Protein AF-A0A917ZT17-F1 (afdb_monomer)

Structure (mmCIF, N/CA/C/O backbone):
data_AF-A0A917ZT17-F1
#
_entry.id   AF-A0A917ZT17-F1
#
loop_
_atom_site.group_PDB
_atom_site.id
_atom_site.type_symbol
_atom_site.label_atom_id
_atom_site.label_alt_id
_atom_site.label_comp_id
_atom_site.label_asym_id
_atom_site.label_entity_id
_atom_site.label_seq_id
_atom_site.pdbx_PDB_ins_code
_atom_site.Cartn_x
_atom_site.Cartn_y
_atom_site.Cartn_z
_atom_site.occupancy
_atom_site.B_iso_or_equiv
_atom_site.auth_seq_id
_atom_site.auth_comp_id
_atom_site.auth_asym_id
_atom_site.auth_atom_id
_atom_site.pdbx_PDB_model_num
ATOM 1 N N . MET A 1 1 ? -29.010 25.000 18.140 1.00 40.28 1 MET A N 1
ATOM 2 C CA . MET A 1 1 ? -28.727 23.557 18.262 1.00 40.28 1 MET A CA 1
ATOM 3 C C . MET A 1 1 ? -28.630 23.041 16.834 1.00 40.28 1 MET A C 1
ATOM 5 O O . MET A 1 1 ? -29.649 22.749 16.232 1.00 40.28 1 MET A O 1
ATOM 9 N N . THR A 1 2 ? -27.434 23.115 16.246 1.00 40.03 2 THR A N 1
ATOM 10 C CA . THR A 1 2 ? -27.178 22.760 14.841 1.00 40.03 2 THR A CA 1
ATOM 11 C C . THR A 1 2 ? -26.284 21.537 14.867 1.00 40.03 2 THR A C 1
ATOM 13 O O . THR A 1 2 ? -25.131 21.626 15.275 1.00 40.03 2 THR A O 1
ATOM 16 N N . THR A 1 3 ? -26.850 20.385 14.530 1.00 41.56 3 THR A N 1
ATOM 17 C CA . THR A 1 3 ? -26.126 19.131 14.325 1.00 41.56 3 THR A CA 1
ATOM 18 C C . THR A 1 3 ? -25.148 19.306 13.166 1.00 41.56 3 THR A C 1
ATOM 20 O O . THR A 1 3 ? -25.568 19.574 12.041 1.00 41.56 3 THR A O 1
ATOM 23 N N . ALA A 1 4 ? -23.851 19.199 13.463 1.00 40.59 4 ALA A N 1
ATOM 24 C CA . ALA A 1 4 ? -22.795 19.087 12.466 1.00 40.59 4 ALA A CA 1
ATOM 25 C C . ALA A 1 4 ? -23.045 17.844 11.585 1.00 40.59 4 ALA A C 1
ATOM 27 O O . ALA A 1 4 ? -23.532 16.835 12.106 1.00 40.59 4 ALA A O 1
ATOM 28 N N . PRO A 1 5 ? -22.770 17.903 10.269 1.00 41.12 5 PRO A N 1
ATOM 29 C CA . PRO A 1 5 ? -22.840 16.722 9.420 1.00 41.12 5 PRO A CA 1
ATOM 30 C C . PRO A 1 5 ? -21.836 15.677 9.914 1.00 41.12 5 PRO A C 1
ATOM 32 O O . PRO A 1 5 ? -20.815 16.016 10.511 1.00 41.12 5 PRO A O 1
ATOM 35 N N . GLY A 1 6 ? -22.223 14.417 9.731 1.00 39.94 6 GLY A N 1
ATOM 36 C CA . GLY A 1 6 ? -21.797 13.290 10.545 1.00 39.94 6 GLY A CA 1
ATOM 37 C C . GLY A 1 6 ? -20.294 13.055 10.618 1.00 39.94 6 GLY A C 1
ATOM 38 O O . GLY A 1 6 ? -19.513 13.435 9.750 1.00 39.94 6 GLY A O 1
ATOM 39 N N . ASP A 1 7 ? -19.948 12.335 11.673 1.00 42.28 7 ASP A N 1
ATOM 40 C CA . ASP A 1 7 ? -18.765 11.502 11.851 1.00 42.28 7 ASP A CA 1
ATOM 41 C C . ASP A 1 7 ? -18.663 10.470 10.702 1.00 42.28 7 ASP A C 1
ATOM 43 O O . ASP A 1 7 ? -18.879 9.275 10.868 1.00 42.28 7 ASP A O 1
ATOM 47 N N . HIS A 1 8 ? -18.465 10.941 9.471 1.00 49.75 8 HIS A N 1
ATOM 48 C CA . HIS A 1 8 ? -18.127 10.087 8.345 1.00 49.75 8 HIS A CA 1
ATOM 49 C C . HIS A 1 8 ? -16.655 9.733 8.533 1.00 49.75 8 HIS A C 1
ATOM 51 O O . HIS A 1 8 ? -15.803 10.614 8.390 1.00 49.75 8 HIS A O 1
ATOM 57 N N . GLU A 1 9 ? -16.353 8.476 8.872 1.00 62.31 9 GLU A N 1
ATOM 58 C CA . GLU A 1 9 ? -14.993 7.935 8.799 1.00 62.31 9 GLU A CA 1
ATOM 59 C C . GLU A 1 9 ? -14.369 8.376 7.470 1.00 62.31 9 GLU A C 1
ATOM 61 O O . GLU A 1 9 ? -14.777 7.934 6.394 1.00 62.31 9 GLU A O 1
ATOM 66 N N . GLN A 1 10 ? -13.438 9.332 7.528 1.00 72.69 10 GLN A N 1
ATOM 67 C CA . GLN A 1 10 ? -12.844 9.899 6.324 1.00 72.69 10 GLN A CA 1
ATOM 68 C C . GLN A 1 10 ? -12.105 8.784 5.588 1.00 72.69 10 GLN A C 1
ATOM 70 O O . GLN A 1 10 ? -11.132 8.233 6.111 1.00 72.69 10 GLN A O 1
ATOM 75 N N . ALA A 1 11 ? -12.568 8.453 4.384 1.00 81.75 11 ALA A N 1
ATOM 76 C CA . ALA A 1 11 ? -11.855 7.548 3.503 1.00 81.75 11 ALA A CA 1
ATOM 77 C C . ALA A 1 11 ? -10.553 8.218 3.050 1.00 81.75 11 ALA A C 1
ATOM 79 O O . ALA A 1 11 ? -10.558 9.356 2.575 1.00 81.75 11 ALA A O 1
ATOM 80 N N . LEU A 1 12 ? -9.439 7.511 3.203 1.00 86.19 12 LEU A N 1
ATOM 81 C CA . LEU A 1 12 ? -8.133 7.927 2.714 1.00 86.19 12 LEU A CA 1
ATOM 82 C C . LEU A 1 12 ? -7.773 7.116 1.474 1.00 86.19 12 LEU A C 1
ATOM 84 O O . LEU A 1 12 ? -8.219 5.982 1.300 1.00 86.19 12 LEU A O 1
ATOM 88 N N . SER A 1 13 ? -6.955 7.715 0.614 1.00 89.00 13 SER A N 1
ATOM 89 C CA . SER A 1 13 ? -6.373 7.046 -0.545 1.00 89.00 13 SER A CA 1
ATOM 90 C C . SER A 1 13 ? -4.864 7.242 -0.540 1.00 89.00 13 SER A C 1
ATOM 92 O O . SER A 1 13 ? -4.370 8.370 -0.465 1.00 89.00 13 SER A O 1
ATOM 94 N N . ALA A 1 14 ? -4.140 6.134 -0.618 1.00 91.06 14 A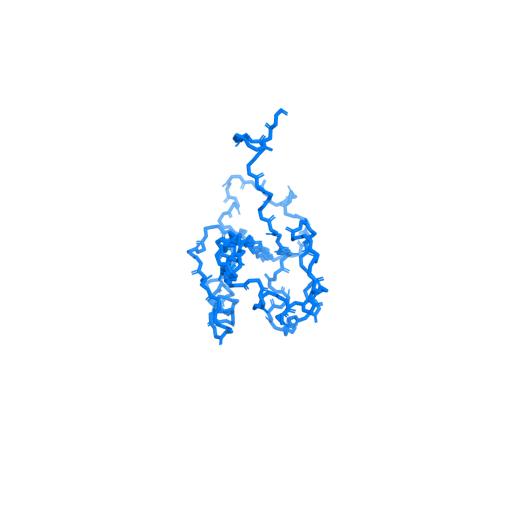LA A N 1
ATOM 95 C CA . ALA A 1 14 ? -2.694 6.101 -0.720 1.00 91.06 14 ALA A CA 1
ATOM 96 C C . ALA A 1 14 ? -2.271 5.428 -2.027 1.00 91.06 14 ALA A C 1
ATOM 98 O O . ALA A 1 14 ? -2.934 4.527 -2.534 1.00 91.06 14 ALA A O 1
ATOM 99 N N . LEU A 1 15 ? -1.146 5.867 -2.571 1.00 92.50 15 LEU A N 1
ATOM 100 C CA . LEU A 1 15 ? -0.470 5.242 -3.690 1.00 92.50 15 LEU A CA 1
ATOM 101 C C . LEU A 1 15 ? 0.611 4.312 -3.147 1.00 92.50 15 LEU A C 1
ATOM 103 O O . LEU A 1 15 ? 1.545 4.754 -2.470 1.00 92.50 15 LEU A O 1
ATOM 107 N N . VAL A 1 16 ? 0.498 3.029 -3.470 1.00 93.25 16 VAL A N 1
ATOM 108 C CA . VAL A 1 16 ? 1.539 2.040 -3.194 1.00 93.25 16 VAL A CA 1
ATOM 109 C C . VAL A 1 16 ? 2.459 1.974 -4.401 1.00 93.25 16 VAL A C 1
ATOM 111 O O . VAL A 1 16 ? 2.001 1.768 -5.523 1.00 93.25 16 VAL A O 1
ATOM 114 N N . ILE A 1 17 ? 3.762 2.134 -4.172 1.00 91.44 17 ILE A N 1
ATOM 115 C CA . ILE A 1 17 ? 4.794 2.011 -5.201 1.00 91.44 17 ILE A CA 1
ATOM 116 C C . ILE A 1 17 ? 5.591 0.741 -4.924 1.00 91.44 17 ILE A C 1
ATOM 118 O O . ILE A 1 17 ? 6.292 0.629 -3.914 1.00 91.44 17 ILE A O 1
ATOM 122 N N . LEU A 1 18 ? 5.493 -0.220 -5.832 1.00 92.19 18 LEU A N 1
ATOM 123 C CA . LEU A 1 18 ? 6.219 -1.479 -5.800 1.00 92.19 18 LEU A CA 1
ATOM 124 C C . LEU A 1 18 ? 7.691 -1.261 -6.145 1.00 92.19 18 LEU A C 1
ATOM 126 O O . LEU A 1 18 ? 8.059 -0.435 -6.982 1.00 92.19 18 LEU A O 1
ATOM 130 N N . ARG A 1 19 ? 8.548 -2.036 -5.488 1.00 89.44 19 ARG A N 1
ATOM 131 C CA . ARG A 1 19 ? 9.975 -2.076 -5.780 1.00 89.44 19 ARG A CA 1
ATOM 132 C C . ARG A 1 19 ? 10.174 -2.805 -7.118 1.00 89.44 19 ARG A C 1
ATOM 134 O O . ARG A 1 19 ? 9.774 -3.966 -7.226 1.00 89.44 19 ARG A O 1
ATOM 141 N N . PRO A 1 20 ? 10.792 -2.165 -8.124 1.00 82.81 20 PRO A N 1
ATOM 142 C CA . PRO A 1 20 ? 11.092 -2.831 -9.383 1.00 82.81 20 PRO A CA 1
ATOM 143 C C . PRO A 1 20 ? 12.124 -3.949 -9.170 1.00 82.81 20 PRO A C 1
ATOM 145 O O . PRO A 1 20 ? 12.943 -3.868 -8.248 1.00 82.81 20 PRO A O 1
ATOM 148 N N . PRO A 1 21 ? 12.109 -4.996 -10.009 1.00 77.62 21 PRO A N 1
ATOM 149 C CA . PRO A 1 21 ? 13.041 -6.110 -9.889 1.00 77.62 21 PRO A CA 1
ATOM 150 C C . PRO A 1 21 ? 14.487 -5.670 -10.172 1.00 77.62 21 PRO A C 1
ATOM 152 O O . PRO A 1 21 ? 14.732 -4.791 -10.997 1.00 77.62 21 PRO A O 1
ATOM 155 N N . GLY A 1 22 ? 15.459 -6.308 -9.512 1.00 72.06 22 GLY A N 1
ATOM 156 C CA . GLY A 1 22 ? 16.903 -6.082 -9.686 1.00 72.06 22 GLY A CA 1
ATOM 157 C C . GLY A 1 22 ? 17.508 -5.003 -8.776 1.00 72.06 22 GLY A C 1
ATOM 158 O O . GLY A 1 22 ? 16.815 -4.100 -8.310 1.00 72.06 22 GLY A O 1
ATOM 159 N N . GLU A 1 23 ? 18.814 -5.106 -8.526 1.00 63.88 23 GLU A N 1
ATOM 160 C CA . GLU A 1 23 ? 19.567 -4.198 -7.649 1.00 63.88 23 GLU A CA 1
ATOM 161 C C . GLU A 1 23 ? 19.927 -2.868 -8.337 1.00 63.88 23 GLU A C 1
ATOM 163 O O . GLU A 1 23 ? 20.101 -2.799 -9.555 1.00 63.88 23 GLU A O 1
ATOM 168 N N . GLY A 1 24 ? 20.045 -1.801 -7.541 1.00 65.38 24 GLY A N 1
ATOM 169 C CA . GLY A 1 24 ? 20.465 -0.473 -7.998 1.00 65.38 24 GLY A CA 1
ATOM 170 C C . GLY A 1 24 ? 19.322 0.487 -8.375 1.00 65.38 24 GLY A C 1
ATOM 171 O O . GLY A 1 24 ? 18.167 0.076 -8.542 1.00 65.38 24 GLY A O 1
ATOM 172 N N . PRO A 1 25 ? 19.623 1.794 -8.487 1.00 65.31 25 PRO A N 1
ATOM 173 C CA . PRO A 1 25 ? 18.624 2.836 -8.698 1.00 65.31 25 PRO A CA 1
ATOM 174 C C . PRO A 1 25 ? 17.911 2.686 -10.048 1.00 65.31 25 PRO A C 1
ATOM 176 O O . PRO A 1 25 ? 18.517 2.382 -11.073 1.00 65.31 25 PRO A O 1
ATOM 179 N N . VAL A 1 26 ? 16.597 2.920 -10.050 1.00 68.81 26 VAL A N 1
ATOM 180 C CA . VAL A 1 26 ? 15.731 2.769 -11.236 1.00 68.81 26 VAL A CA 1
ATOM 181 C C . VAL A 1 26 ? 16.175 3.678 -12.378 1.00 68.81 26 VAL A C 1
ATOM 183 O O . VAL A 1 26 ? 16.164 3.258 -13.531 1.00 68.81 26 VAL A O 1
ATOM 186 N N . VAL A 1 27 ? 16.616 4.896 -12.051 1.00 69.00 27 VAL A N 1
ATOM 187 C CA . VAL A 1 27 ? 17.045 5.917 -13.021 1.00 69.00 27 VAL A CA 1
ATOM 188 C C . VAL A 1 27 ? 18.196 5.459 -13.914 1.00 69.00 27 VAL A C 1
ATOM 190 O O . VAL A 1 27 ? 18.272 5.882 -15.059 1.00 69.00 27 VAL A O 1
ATOM 193 N N . ASP A 1 28 ? 19.041 4.552 -13.428 1.00 68.06 28 ASP A N 1
ATOM 194 C CA . ASP A 1 28 ? 20.189 4.031 -14.177 1.00 68.06 28 ASP A CA 1
ATOM 195 C C . ASP A 1 28 ? 19.773 2.953 -15.198 1.00 68.06 28 ASP A C 1
ATOM 197 O O . ASP A 1 28 ? 20.471 2.656 -16.165 1.00 68.06 28 ASP A O 1
ATOM 201 N N . ARG A 1 29 ? 18.587 2.365 -15.000 1.00 66.31 29 ARG A N 1
ATOM 202 C CA . ARG A 1 29 ? 18.051 1.247 -15.792 1.00 66.31 29 ARG A CA 1
ATOM 203 C C . ARG A 1 29 ? 16.869 1.650 -16.674 1.00 66.31 29 ARG A C 1
ATOM 205 O O . ARG A 1 29 ? 16.506 0.902 -17.585 1.00 66.31 29 ARG A O 1
ATOM 212 N N . LEU A 1 30 ? 16.280 2.818 -16.414 1.00 67.75 30 LEU A N 1
ATOM 213 C CA . LEU A 1 30 ? 15.110 3.345 -17.104 1.00 67.75 30 LEU A CA 1
ATOM 214 C C . LEU A 1 30 ? 15.487 3.828 -18.511 1.00 67.75 30 LEU A C 1
ATOM 216 O O . LEU A 1 30 ? 15.894 4.963 -18.729 1.00 67.75 30 LEU A O 1
ATOM 220 N N . THR A 1 31 ? 15.310 2.942 -19.484 1.00 70.88 31 THR A N 1
ATOM 221 C CA . THR A 1 31 ? 15.275 3.278 -20.913 1.00 70.88 31 THR A CA 1
ATOM 222 C C . THR A 1 31 ? 13.898 2.910 -21.455 1.00 70.88 31 THR A C 1
ATOM 224 O O . THR A 1 31 ? 13.238 2.033 -20.893 1.00 70.88 31 THR A O 1
ATOM 227 N N . ALA A 1 32 ? 13.455 3.545 -22.545 1.00 69.75 32 ALA A N 1
ATOM 228 C CA . ALA A 1 32 ? 12.161 3.228 -23.160 1.00 69.75 32 ALA A CA 1
ATOM 229 C C . ALA A 1 32 ? 12.029 1.730 -23.515 1.00 69.75 32 ALA A C 1
ATOM 231 O O . ALA A 1 32 ? 10.958 1.156 -23.369 1.00 69.75 32 ALA A O 1
ATOM 232 N N . ASP A 1 33 ? 13.138 1.088 -23.891 1.00 70.88 33 ASP A N 1
ATOM 233 C CA . ASP A 1 33 ? 13.225 -0.346 -24.193 1.00 70.88 33 ASP A CA 1
ATOM 234 C C . ASP A 1 33 ? 13.107 -1.243 -22.940 1.00 70.88 33 ASP A C 1
ATOM 236 O O . ASP A 1 33 ? 12.555 -2.341 -22.988 1.00 70.88 33 ASP A O 1
ATOM 240 N N . ARG A 1 34 ? 13.564 -0.761 -21.777 1.00 68.06 34 ARG A N 1
ATOM 241 C CA . ARG A 1 34 ? 13.630 -1.544 -20.528 1.00 68.06 34 ARG A CA 1
ATOM 242 C C . ARG A 1 34 ? 12.508 -1.257 -19.542 1.00 68.06 34 ARG A C 1
ATOM 244 O O . ARG A 1 34 ? 12.461 -1.895 -18.494 1.00 68.06 34 ARG A O 1
ATOM 251 N N . VAL A 1 35 ? 11.579 -0.355 -19.860 1.00 71.06 35 VAL A N 1
ATOM 252 C CA . VAL A 1 35 ? 10.463 -0.011 -18.961 1.00 71.06 35 VAL A CA 1
ATOM 253 C C . VAL A 1 35 ? 9.630 -1.241 -18.579 1.00 71.06 35 VAL A C 1
ATOM 255 O O . VAL A 1 35 ? 9.266 -1.403 -17.418 1.00 71.06 35 VAL A O 1
ATOM 258 N N . HIS A 1 36 ? 9.427 -2.175 -19.514 1.00 70.94 36 HIS A N 1
ATOM 259 C CA . HIS A 1 36 ? 8.710 -3.427 -19.259 1.00 70.94 36 HIS A CA 1
ATOM 260 C C . HIS A 1 36 ? 9.446 -4.365 -18.290 1.00 70.94 36 HIS A C 1
ATOM 262 O O . HIS A 1 36 ? 8.807 -5.161 -17.610 1.00 70.94 36 HIS A O 1
ATOM 268 N N . GLN A 1 37 ? 10.774 -4.256 -18.189 1.00 69.94 37 GLN A N 1
ATOM 269 C CA . GLN A 1 37 ? 11.597 -5.049 -17.267 1.00 69.94 37 GLN A CA 1
ATOM 270 C C . GLN A 1 37 ? 11.601 -4.476 -15.844 1.00 69.94 37 GLN A C 1
ATOM 272 O O . GLN A 1 37 ? 12.103 -5.121 -14.930 1.00 69.94 37 GLN A O 1
ATOM 277 N N . LEU A 1 38 ? 11.056 -3.272 -15.651 1.00 74.00 38 LEU A N 1
ATOM 278 C CA . LEU A 1 38 ? 10.889 -2.644 -14.340 1.00 74.00 38 LEU A CA 1
ATOM 279 C C . LEU A 1 38 ? 9.533 -2.984 -13.705 1.00 74.00 38 LEU A C 1
ATOM 281 O O . LEU A 1 38 ? 9.315 -2.673 -12.535 1.00 74.00 38 LEU A O 1
ATOM 285 N N . ILE A 1 39 ? 8.635 -3.631 -14.455 1.00 80.69 39 ILE A N 1
ATOM 286 C CA . ILE A 1 39 ? 7.341 -4.087 -13.950 1.00 80.69 39 ILE A CA 1
ATOM 287 C C . ILE A 1 39 ? 7.582 -5.286 -13.017 1.00 80.69 39 ILE A C 1
ATOM 289 O O . ILE A 1 39 ? 8.263 -6.238 -13.411 1.00 80.69 39 ILE A O 1
ATOM 293 N N . PRO A 1 40 ? 7.057 -5.270 -11.779 1.00 83.75 40 PRO A N 1
ATOM 294 C CA . PRO A 1 40 ? 7.167 -6.400 -10.869 1.00 83.75 40 PRO A CA 1
ATOM 295 C C . PRO A 1 40 ? 6.488 -7.636 -11.454 1.00 83.75 40 PRO A C 1
ATOM 297 O O . PRO A 1 40 ? 5.486 -7.541 -12.162 1.00 83.75 40 PRO A O 1
ATOM 300 N N . SER A 1 41 ? 7.001 -8.818 -11.115 1.00 88.12 41 SER A N 1
ATOM 301 C CA . SER A 1 41 ? 6.371 -10.072 -11.523 1.00 88.12 41 SER A CA 1
ATOM 302 C C . SER A 1 41 ? 4.903 -10.123 -11.064 1.00 88.12 41 SER A C 1
ATOM 304 O O . SER A 1 41 ? 4.613 -9.683 -9.948 1.00 88.12 41 SER A O 1
ATOM 306 N N . PRO A 1 42 ? 3.985 -10.736 -11.833 1.00 88.62 42 PRO A N 1
ATOM 307 C CA . PRO A 1 42 ? 2.571 -10.839 -11.456 1.00 88.62 42 PRO A CA 1
ATOM 308 C C . PRO A 1 42 ? 2.351 -11.433 -10.060 1.00 88.62 42 PRO A C 1
ATOM 310 O O . PRO A 1 42 ? 1.504 -10.958 -9.314 1.00 88.62 42 PRO A O 1
ATOM 313 N N . SER A 1 43 ? 3.167 -12.416 -9.664 1.00 89.69 43 SER A N 1
ATOM 314 C CA . SER A 1 43 ? 3.115 -13.010 -8.322 1.00 89.69 43 SER A CA 1
ATOM 315 C C . SER A 1 43 ? 3.461 -12.016 -7.207 1.00 89.69 43 SER A C 1
ATOM 317 O O . SER A 1 43 ? 2.904 -12.110 -6.119 1.00 89.69 43 SER A O 1
ATOM 319 N N . VAL A 1 44 ? 4.357 -11.052 -7.461 1.00 91.56 44 VAL A N 1
ATOM 320 C CA . VAL A 1 44 ? 4.699 -9.992 -6.496 1.00 91.56 44 VAL A CA 1
ATOM 321 C C . VAL A 1 44 ? 3.533 -9.026 -6.344 1.00 91.56 44 VAL A C 1
ATOM 323 O O . VAL A 1 44 ? 3.158 -8.714 -5.217 1.00 91.56 44 VAL A O 1
ATOM 326 N N . VAL A 1 45 ? 2.946 -8.594 -7.465 1.00 92.81 45 VAL A N 1
ATOM 327 C CA . VAL A 1 45 ? 1.753 -7.736 -7.455 1.00 92.81 45 VAL A CA 1
ATOM 328 C C . VAL A 1 45 ? 0.647 -8.425 -6.661 1.00 92.81 45 VAL A C 1
ATOM 330 O O . VAL A 1 45 ? 0.195 -7.868 -5.668 1.00 92.81 45 VAL A O 1
ATOM 333 N N . GLN A 1 46 ? 0.318 -9.671 -7.017 1.00 93.69 46 GLN A N 1
ATOM 334 C CA . GLN A 1 46 ? -0.692 -10.484 -6.340 1.00 93.69 46 GLN A CA 1
ATOM 335 C C . GLN A 1 46 ? -0.432 -10.606 -4.832 1.00 93.69 46 GLN A C 1
ATOM 337 O O . GLN A 1 46 ? -1.323 -10.312 -4.043 1.00 93.69 46 GLN A O 1
ATOM 342 N N . THR A 1 47 ? 0.795 -10.952 -4.426 1.00 94.44 47 THR A N 1
ATOM 343 C CA . THR A 1 47 ? 1.160 -11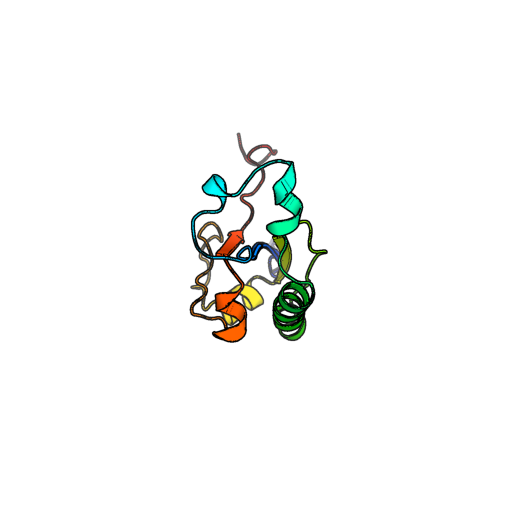.100 -3.003 1.00 94.44 47 THR A CA 1
ATOM 344 C C . THR A 1 47 ? 0.856 -9.832 -2.207 1.00 94.44 47 THR A C 1
ATOM 346 O O . THR A 1 47 ? 0.297 -9.892 -1.112 1.00 94.44 47 THR A O 1
ATOM 349 N N . VAL A 1 48 ? 1.229 -8.670 -2.748 1.00 95.44 48 VAL A N 1
ATOM 350 C CA . VAL A 1 48 ? 1.030 -7.391 -2.062 1.00 95.44 48 VAL A CA 1
ATOM 351 C C . VAL A 1 48 ? -0.449 -6.996 -2.069 1.00 95.44 48 VAL A C 1
ATOM 353 O O . VAL A 1 48 ? -0.980 -6.613 -1.026 1.00 95.44 48 VAL A O 1
ATOM 356 N N . THR A 1 49 ? -1.135 -7.114 -3.210 1.00 95.50 49 THR A N 1
ATOM 357 C CA . THR A 1 49 ? -2.548 -6.726 -3.330 1.00 95.50 49 THR A CA 1
ATOM 358 C C . THR A 1 49 ? -3.462 -7.612 -2.487 1.00 95.50 49 THR A C 1
ATOM 360 O O . THR A 1 49 ? -4.347 -7.097 -1.811 1.00 95.50 49 THR A O 1
ATOM 363 N N . GLU A 1 50 ? -3.233 -8.929 -2.462 1.00 95.69 50 GLU A N 1
ATOM 364 C CA . GLU A 1 50 ? -4.029 -9.862 -1.654 1.00 95.69 50 GLU A CA 1
ATOM 365 C C . GLU A 1 50 ? -3.842 -9.614 -0.161 1.00 95.69 50 GLU A C 1
ATOM 367 O O . GLU A 1 50 ? -4.806 -9.692 0.601 1.00 95.69 50 GLU A O 1
ATOM 372 N N . TRP A 1 51 ? -2.628 -9.254 0.266 1.00 96.31 51 TRP A N 1
ATOM 373 C CA . TRP A 1 51 ? -2.383 -8.920 1.662 1.00 96.31 51 TRP A CA 1
ATOM 374 C C . TRP A 1 51 ? -3.209 -7.708 2.103 1.00 96.31 51 TRP A C 1
ATOM 376 O O . TRP A 1 51 ? -3.920 -7.782 3.107 1.00 96.31 51 TRP A O 1
ATOM 386 N N . PHE A 1 52 ? -3.181 -6.621 1.329 1.00 96.56 52 PHE A N 1
ATOM 387 C CA . PHE A 1 52 ? -3.980 -5.432 1.629 1.00 96.56 52 PHE A CA 1
ATOM 388 C C . PHE A 1 52 ? -5.487 -5.708 1.549 1.00 96.56 52 PHE A C 1
ATOM 390 O O . PHE A 1 52 ? -6.226 -5.330 2.458 1.00 96.56 52 PHE A O 1
ATOM 397 N N . ALA A 1 53 ? -5.942 -6.434 0.526 1.00 96.56 53 ALA A N 1
ATOM 398 C CA . ALA A 1 53 ? -7.349 -6.807 0.390 1.00 96.56 53 ALA A CA 1
ATOM 399 C C . ALA A 1 53 ? -7.831 -7.669 1.573 1.00 96.56 53 ALA A C 1
ATOM 401 O O . ALA A 1 53 ? -8.918 -7.449 2.103 1.00 96.56 53 ALA A O 1
ATOM 402 N N . SER A 1 54 ? -6.999 -8.597 2.065 1.00 95.62 54 SER A N 1
ATOM 403 C CA . SER A 1 54 ? -7.318 -9.436 3.233 1.00 95.62 54 SER A CA 1
ATOM 404 C C . SER A 1 54 ? -7.467 -8.645 4.538 1.00 95.62 54 SER A C 1
ATOM 406 O O . SER A 1 54 ? -8.105 -9.118 5.478 1.00 95.62 54 SER A O 1
ATOM 408 N N . ARG A 1 55 ? -6.904 -7.432 4.593 1.00 93.75 55 ARG A N 1
ATOM 409 C CA . ARG A 1 55 ? -7.046 -6.481 5.704 1.00 93.75 55 ARG A CA 1
ATOM 410 C C . ARG A 1 55 ? -8.276 -5.582 5.570 1.00 93.75 55 ARG A C 1
ATOM 412 O O . ARG A 1 55 ? -8.558 -4.826 6.490 1.00 93.75 55 ARG A O 1
ATOM 419 N N . GLY A 1 56 ? -9.019 -5.680 4.469 1.00 95.06 56 GLY A N 1
ATOM 420 C CA . GLY A 1 56 ? -10.231 -4.895 4.238 1.00 95.06 56 GLY A CA 1
ATOM 421 C C . GLY A 1 56 ? -10.001 -3.581 3.496 1.00 95.06 56 GLY A C 1
ATOM 422 O O . GLY A 1 56 ? -10.917 -2.763 3.441 1.00 95.06 56 GLY A O 1
ATOM 423 N N . PHE A 1 57 ? -8.812 -3.365 2.925 1.00 94.69 57 PHE A N 1
ATOM 424 C CA . PHE A 1 57 ? -8.616 -2.257 1.994 1.00 94.69 57 PHE A CA 1
ATOM 425 C C . PHE A 1 57 ? -9.254 -2.563 0.639 1.00 94.69 57 PHE A C 1
ATOM 427 O O . PHE A 1 57 ? -9.216 -3.699 0.162 1.00 94.69 57 PHE A O 1
ATOM 434 N N . ASP A 1 58 ? -9.757 -1.519 -0.009 1.00 95.38 58 ASP A N 1
ATOM 435 C CA . ASP A 1 58 ? -10.042 -1.533 -1.437 1.00 95.38 58 ASP A CA 1
ATOM 436 C C . ASP A 1 58 ? -8.732 -1.305 -2.202 1.00 95.38 58 ASP A C 1
ATOM 438 O O . ASP A 1 58 ? -7.982 -0.362 -1.925 1.00 95.38 58 ASP A O 1
ATOM 442 N N . VAL A 1 59 ? -8.421 -2.217 -3.119 1.00 95.69 59 VAL A N 1
ATOM 443 C CA . VAL A 1 59 ? -7.167 -2.217 -3.873 1.00 95.69 59 VAL A CA 1
ATOM 444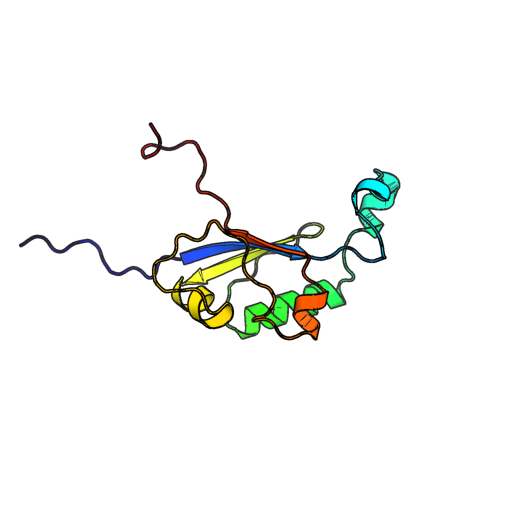 C C . VAL A 1 59 ? -7.490 -1.982 -5.341 1.00 95.69 59 VAL A C 1
ATOM 446 O O . VAL A 1 59 ? -8.125 -2.814 -5.988 1.00 95.69 59 VAL A O 1
ATOM 449 N N . GLY A 1 60 ? -7.036 -0.846 -5.866 1.00 92.19 60 GLY A N 1
ATOM 450 C CA . GLY A 1 60 ? -7.190 -0.494 -7.271 1.00 92.19 60 GLY A CA 1
ATOM 451 C C . GLY A 1 60 ? -6.336 -1.362 -8.198 1.00 92.19 60 GLY A C 1
ATOM 452 O O . GLY A 1 60 ? -5.418 -2.065 -7.774 1.00 92.19 60 GLY A O 1
ATOM 453 N N . GLU A 1 61 ? -6.614 -1.274 -9.498 1.00 92.00 61 GLU A N 1
ATOM 454 C CA . GLU A 1 61 ? -5.820 -1.955 -10.521 1.00 92.00 61 GLU A CA 1
ATOM 455 C C . GLU A 1 61 ? -4.351 -1.499 -10.481 1.00 92.00 61 GLU A C 1
ATOM 457 O O . GLU A 1 61 ? -4.046 -0.308 -10.360 1.00 92.00 61 GLU A O 1
ATOM 462 N N . ALA A 1 62 ? -3.429 -2.456 -10.601 1.00 89.88 62 ALA A N 1
ATOM 463 C CA . ALA A 1 62 ? -2.010 -2.158 -10.701 1.00 89.88 62 ALA A CA 1
ATOM 464 C C . ALA A 1 62 ? -1.648 -1.671 -12.106 1.00 89.88 62 ALA A C 1
ATOM 466 O O . ALA A 1 62 ? -1.782 -2.398 -13.089 1.00 89.88 62 ALA A O 1
ATOM 467 N N . VAL A 1 63 ? -1.116 -0.452 -12.184 1.00 86.12 63 VAL A N 1
ATOM 468 C CA . VAL A 1 63 ? -0.643 0.175 -13.419 1.00 86.12 63 VAL A CA 1
ATOM 469 C C . VAL A 1 63 ? 0.861 0.408 -13.301 1.00 86.12 63 VAL A C 1
ATOM 471 O O . VAL A 1 63 ? 1.335 1.207 -12.490 1.00 86.12 63 VAL A O 1
ATOM 474 N N . GLY A 1 64 ? 1.637 -0.314 -14.112 1.00 86.31 64 GLY A N 1
ATOM 475 C CA . GLY A 1 64 ? 3.099 -0.265 -14.075 1.00 86.31 64 GLY A CA 1
ATOM 476 C C . GLY A 1 64 ? 3.658 -0.789 -12.750 1.00 86.31 64 GLY A C 1
ATOM 477 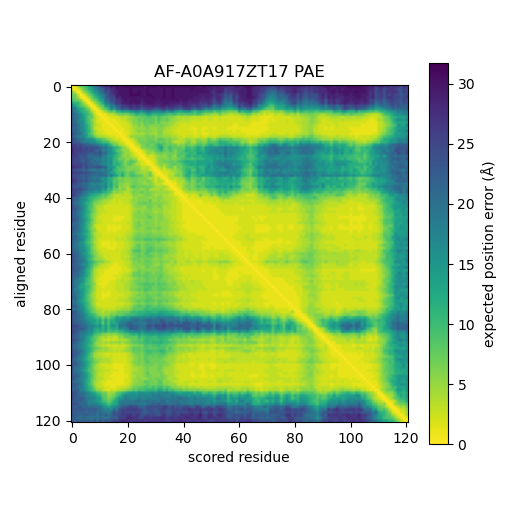O O . GLY A 1 64 ? 3.625 -1.990 -12.495 1.00 86.31 64 GLY A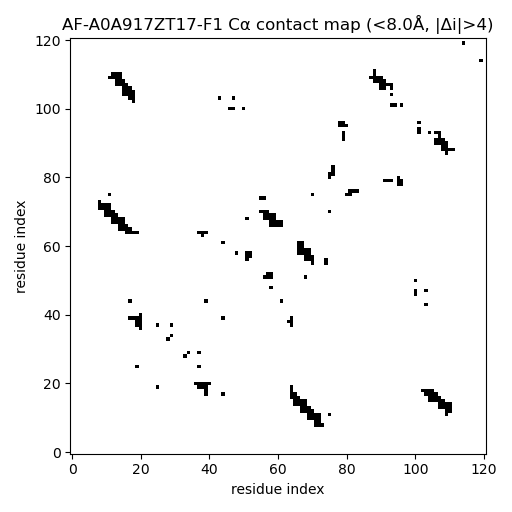 O 1
ATOM 478 N N . ILE A 1 65 ? 4.195 0.110 -11.922 1.00 88.44 65 ILE A N 1
ATOM 479 C CA . ILE A 1 65 ? 4.787 -0.223 -10.615 1.00 88.44 65 ILE A CA 1
ATOM 480 C C . ILE A 1 65 ? 3.903 0.196 -9.437 1.00 88.44 65 ILE A C 1
ATOM 482 O O . ILE A 1 65 ? 4.360 0.145 -8.302 1.00 88.44 65 ILE A O 1
ATOM 486 N N . SER A 1 66 ? 2.680 0.668 -9.668 1.00 90.75 66 SER A N 1
ATOM 487 C CA . SER A 1 66 ? 1.873 1.266 -8.602 1.00 90.75 66 SER A CA 1
ATOM 488 C C . SER A 1 66 ? 0.410 0.872 -8.660 1.00 90.75 66 SER A C 1
ATOM 490 O O . SER A 1 66 ? -0.116 0.589 -9.732 1.00 90.75 66 SER A O 1
ATOM 492 N N . PHE A 1 67 ? -0.251 0.913 -7.510 1.00 93.12 67 PHE A N 1
ATOM 493 C CA . PHE A 1 67 ? -1.698 0.755 -7.393 1.00 93.12 67 PHE A CA 1
ATOM 494 C C . PHE A 1 67 ? -2.244 1.649 -6.274 1.00 93.12 67 PHE A C 1
ATOM 496 O O . PHE A 1 67 ? -1.504 2.071 -5.379 1.00 93.12 67 PHE A O 1
ATOM 503 N N . ALA A 1 68 ? -3.539 1.952 -6.346 1.00 93.12 68 ALA A N 1
ATOM 504 C CA . ALA A 1 68 ? -4.237 2.723 -5.323 1.00 93.12 68 ALA A CA 1
ATOM 505 C C . ALA A 1 68 ? -4.703 1.816 -4.178 1.00 93.12 68 ALA A C 1
ATOM 507 O O . ALA A 1 68 ? -5.165 0.700 -4.408 1.00 93.12 68 ALA A O 1
ATOM 508 N N . LEU A 1 69 ? -4.593 2.314 -2.953 1.00 93.44 69 LEU A N 1
ATOM 509 C CA . LEU A 1 69 ? -5.064 1.674 -1.734 1.00 93.44 69 LEU A CA 1
ATOM 510 C C . LEU A 1 69 ? -6.040 2.621 -1.039 1.00 93.44 69 LEU A C 1
ATOM 512 O O . LEU A 1 69 ? -5.649 3.724 -0.649 1.00 93.44 69 LEU A O 1
ATOM 516 N N . THR A 1 70 ? -7.287 2.197 -0.867 1.00 92.00 70 THR A N 1
ATOM 517 C CA . THR A 1 70 ? -8.360 3.030 -0.316 1.00 92.00 70 THR A CA 1
ATOM 518 C C . THR A 1 70 ? -9.020 2.338 0.873 1.00 92.00 70 THR A C 1
ATOM 520 O O . THR A 1 70 ? -9.169 1.119 0.913 1.00 92.00 70 THR A O 1
ATOM 523 N N . GLY A 1 71 ? -9.400 3.114 1.884 1.00 90.56 71 GLY A N 1
ATOM 524 C CA . GLY A 1 71 ? -10.041 2.583 3.086 1.00 90.56 71 GLY A CA 1
ATOM 525 C C . GLY A 1 71 ? -10.347 3.667 4.117 1.00 90.56 71 GLY A C 1
ATOM 526 O O . GLY A 1 71 ? -9.915 4.812 3.949 1.00 90.56 71 GLY A O 1
ATOM 527 N N . PRO A 1 72 ? -11.092 3.342 5.186 1.00 89.69 72 PRO A N 1
ATOM 528 C CA . PRO A 1 72 ? -11.346 4.290 6.264 1.00 89.69 72 PRO A CA 1
ATOM 529 C C . PRO A 1 72 ? -10.041 4.652 6.981 1.00 89.69 72 PRO A C 1
ATOM 531 O O . PRO A 1 72 ? -9.142 3.819 7.115 1.00 89.69 72 PRO A O 1
ATOM 534 N N . ARG A 1 73 ? -9.932 5.888 7.482 1.00 86.56 73 ARG A N 1
ATOM 535 C CA . ARG A 1 73 ? -8.759 6.356 8.242 1.00 86.56 73 ARG A CA 1
ATOM 536 C C . ARG A 1 73 ? -8.349 5.386 9.351 1.00 86.56 73 ARG A C 1
ATOM 538 O O . ARG A 1 73 ? -7.165 5.086 9.465 1.00 86.56 73 ARG A O 1
ATOM 545 N N . SER A 1 74 ? -9.306 4.861 10.111 1.00 87.88 74 SER A N 1
ATOM 546 C CA . SER A 1 74 ? -9.030 3.934 11.213 1.00 87.88 74 SER A CA 1
ATOM 547 C C . SER A 1 74 ? -8.337 2.649 10.756 1.00 87.88 74 SER A C 1
ATOM 549 O O . SER A 1 74 ? -7.526 2.100 11.494 1.00 87.88 74 SER A O 1
ATOM 551 N N . LEU A 1 75 ? -8.571 2.205 9.516 1.00 90.44 75 LEU A N 1
ATOM 552 C CA . LEU A 1 75 ? -7.873 1.053 8.944 1.00 90.44 75 LEU A CA 1
ATOM 553 C C . LEU A 1 75 ? -6.405 1.369 8.613 1.00 90.44 75 LEU A C 1
ATOM 555 O O . LEU A 1 75 ? -5.534 0.522 8.810 1.00 90.44 75 LEU A O 1
ATOM 559 N N . PHE A 1 76 ? -6.108 2.590 8.155 1.00 89.69 76 PHE A N 1
ATOM 560 C CA . PHE A 1 76 ? -4.725 3.053 7.989 1.00 89.69 76 PHE A CA 1
ATOM 561 C C . PHE A 1 76 ? -4.018 3.213 9.338 1.00 89.69 76 PHE A C 1
ATOM 563 O O . PHE A 1 76 ? -2.861 2.821 9.470 1.00 89.69 76 PHE A O 1
ATOM 570 N N . GLU A 1 77 ? -4.705 3.768 10.337 1.00 88.94 77 GLU A N 1
ATOM 571 C CA . GLU A 1 77 ? -4.171 3.927 11.692 1.00 88.94 77 GLU A CA 1
ATOM 572 C C . GLU A 1 77 ? -3.834 2.574 12.328 1.00 88.94 77 GLU A C 1
ATOM 574 O O . GLU A 1 77 ? -2.729 2.424 12.846 1.00 88.94 77 GLU A O 1
ATOM 579 N N . ASP A 1 78 ? -4.721 1.580 12.210 1.00 90.12 78 ASP A N 1
ATOM 580 C CA . ASP A 1 78 ? -4.484 0.205 12.673 1.00 90.12 78 ASP A CA 1
ATOM 581 C C . ASP A 1 78 ? -3.326 -0.462 11.917 1.00 90.12 78 ASP A C 1
ATOM 583 O O . ASP A 1 78 ? -2.367 -0.934 12.523 1.00 90.12 78 ASP A O 1
ATOM 587 N N . THR A 1 79 ? -3.372 -0.437 10.581 1.00 91.69 79 THR A N 1
ATOM 588 C CA . THR A 1 79 ? -2.414 -1.176 9.742 1.00 91.69 79 THR A CA 1
ATOM 589 C C . THR A 1 79 ? -0.998 -0.615 9.831 1.00 91.69 79 THR A C 1
ATOM 591 O O . THR A 1 79 ? -0.034 -1.375 9.778 1.00 91.69 79 THR A O 1
ATOM 594 N N . PHE A 1 80 ? -0.858 0.708 9.936 1.00 90.19 80 PHE A N 1
ATOM 595 C CA . PHE A 1 80 ? 0.436 1.396 9.894 1.00 90.19 80 PHE A CA 1
ATOM 596 C C . PHE A 1 80 ? 0.840 2.012 11.237 1.00 90.19 80 PHE A C 1
ATOM 598 O O . PHE A 1 80 ? 1.835 2.734 11.300 1.00 90.19 80 PHE A O 1
ATOM 605 N N . HIS A 1 81 ? 0.087 1.733 12.306 1.00 87.81 81 HIS A N 1
ATOM 606 C CA . HIS A 1 81 ? 0.289 2.288 13.648 1.00 87.81 81 HIS A CA 1
ATOM 607 C C . HIS A 1 81 ? 0.417 3.823 13.651 1.00 87.81 81 HIS A C 1
ATOM 609 O O . HIS A 1 81 ? 1.275 4.394 14.332 1.00 87.81 81 HIS A O 1
ATOM 615 N N . LEU A 1 82 ? -0.412 4.507 12.855 1.00 82.81 82 LEU A N 1
ATOM 616 C CA . LEU A 1 82 ? -0.360 5.965 12.752 1.00 82.81 82 LEU A CA 1
ATOM 617 C C . LEU A 1 82 ? -0.938 6.612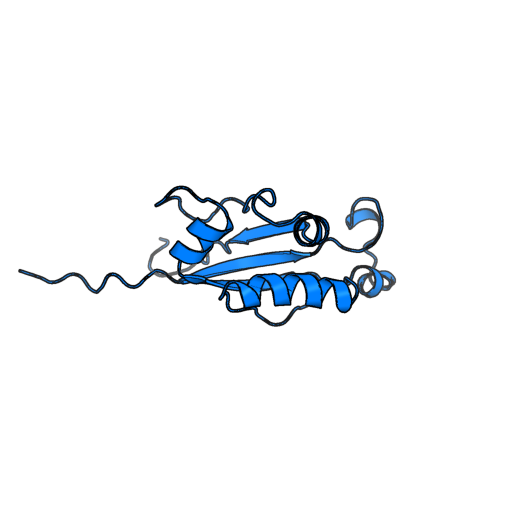 14.015 1.00 82.81 82 LEU A C 1
ATOM 619 O O . LEU A 1 82 ? -1.946 6.142 14.544 1.00 82.81 82 LEU A O 1
ATOM 623 N N . PRO A 1 83 ? -0.348 7.717 14.499 1.00 77.12 83 PRO A N 1
ATOM 624 C CA . PRO A 1 83 ? -0.931 8.457 15.604 1.00 77.12 83 PRO A CA 1
ATOM 625 C C . PRO A 1 83 ? -2.257 9.092 15.173 1.00 77.12 83 PRO A C 1
ATOM 627 O O . PRO A 1 83 ? -2.340 9.736 14.121 1.00 77.12 83 PRO A O 1
ATOM 630 N N . ALA A 1 84 ? -3.272 8.948 16.026 1.00 71.12 84 ALA A N 1
ATOM 631 C CA . ALA A 1 84 ? -4.602 9.492 15.788 1.00 71.12 84 ALA A CA 1
ATOM 632 C C . ALA A 1 84 ? -4.539 10.994 15.468 1.00 71.12 84 ALA A C 1
ATOM 634 O O . ALA A 1 84 ? -3.912 11.780 16.184 1.00 71.12 84 ALA A O 1
ATOM 635 N N . GLY A 1 85 ? -5.192 11.393 14.377 1.00 64.94 85 GLY A N 1
ATOM 636 C CA . GLY A 1 85 ? -5.291 12.799 13.977 1.00 64.94 85 GLY A CA 1
ATOM 637 C C . GLY A 1 85 ? -4.072 13.379 13.248 1.00 64.94 85 GLY A C 1
ATOM 638 O O . GLY A 1 85 ? -4.098 14.567 12.919 1.00 64.94 85 GLY A O 1
ATOM 639 N N . ARG A 1 86 ? -3.030 12.591 12.923 1.00 63.34 86 ARG A N 1
ATOM 640 C CA . ARG A 1 86 ? -1.990 13.076 11.996 1.00 63.34 86 ARG A CA 1
ATOM 641 C C . ARG A 1 86 ? -2.572 13.246 10.587 1.00 63.34 86 ARG A C 1
ATOM 643 O O . ARG A 1 86 ? -3.283 12.360 10.107 1.00 63.34 86 ARG A O 1
ATOM 650 N N . PRO A 1 87 ? -2.286 14.361 9.899 1.00 58.16 87 PRO A N 1
ATOM 651 C CA . PRO A 1 87 ? -2.627 14.489 8.494 1.00 58.16 87 PRO A CA 1
ATOM 652 C C . PRO A 1 87 ? -1.731 13.558 7.663 1.00 58.16 87 PRO A C 1
ATOM 654 O O . PRO A 1 87 ? -0.509 13.548 7.820 1.00 58.16 87 PRO A O 1
ATOM 657 N N . GLY A 1 88 ? -2.353 12.746 6.808 1.00 60.19 88 GLY A N 1
ATOM 658 C CA . GLY A 1 88 ? -1.681 11.767 5.958 1.00 60.19 88 GLY A CA 1
ATOM 659 C C . GLY A 1 88 ? -0.947 12.434 4.802 1.00 60.19 88 GLY A C 1
ATOM 660 O O . GLY A 1 88 ? -1.430 12.390 3.685 1.00 60.19 88 GLY A O 1
ATOM 661 N N . TYR A 1 89 ? 0.195 13.066 5.063 1.00 66.69 89 TYR A N 1
ATOM 662 C CA . TYR A 1 89 ? 1.077 13.611 4.017 1.00 66.69 89 TYR A CA 1
ATOM 663 C C . TYR A 1 89 ? 2.480 13.011 4.051 1.00 66.69 89 TYR A C 1
ATOM 665 O O . TYR A 1 89 ? 3.229 13.124 3.084 1.00 66.69 89 TYR A O 1
ATOM 673 N N . GLU A 1 90 ? 2.843 12.364 5.156 1.00 73.56 90 GLU A N 1
ATOM 674 C CA . GLU A 1 90 ? 4.099 11.635 5.254 1.00 73.56 90 GLU A CA 1
ATOM 675 C C . GLU A 1 90 ? 3.962 10.242 4.619 1.00 73.56 90 GLU A C 1
ATOM 677 O O . GLU A 1 90 ? 2.887 9.632 4.698 1.00 73.56 90 GLU A O 1
ATOM 682 N N . PRO A 1 91 ? 5.040 9.715 4.011 1.00 80.81 91 PRO A N 1
ATOM 683 C CA . PRO A 1 91 ? 5.083 8.326 3.586 1.00 80.81 91 PRO A CA 1
ATOM 684 C C . PRO A 1 91 ? 4.808 7.392 4.766 1.00 80.81 91 PRO A C 1
ATOM 686 O O . PRO A 1 91 ? 5.311 7.607 5.871 1.00 80.81 91 PRO A O 1
ATOM 689 N N . LEU A 1 92 ? 4.039 6.334 4.527 1.00 85.62 92 LEU A N 1
ATOM 690 C CA . LEU A 1 92 ? 3.751 5.334 5.547 1.00 85.62 92 LEU A CA 1
ATOM 691 C C . LEU A 1 92 ? 4.982 4.462 5.793 1.00 85.62 92 LEU A C 1
ATOM 693 O O . LEU A 1 92 ? 5.635 3.996 4.855 1.00 85.62 92 LEU A O 1
ATOM 697 N N . GLY A 1 93 ? 5.274 4.220 7.071 1.00 86.56 93 GLY A N 1
ATOM 698 C CA . GLY A 1 93 ? 6.336 3.308 7.481 1.00 86.56 93 GLY A CA 1
ATOM 699 C C . GLY A 1 93 ? 6.032 1.880 7.031 1.00 86.56 93 GLY A C 1
ATOM 700 O O . GLY A 1 93 ? 4.928 1.375 7.234 1.00 86.56 93 GLY A O 1
ATOM 701 N N . LEU A 1 94 ? 7.020 1.216 6.430 1.00 91.56 94 LEU A N 1
ATOM 702 C CA . LEU A 1 94 ? 6.880 -0.176 5.988 1.00 91.56 94 LEU A CA 1
ATOM 703 C C . LEU A 1 94 ? 7.131 -1.179 7.123 1.00 91.56 94 LEU A C 1
ATOM 705 O O . LEU A 1 94 ? 6.840 -2.359 6.956 1.00 91.56 94 LEU A O 1
ATOM 709 N N . ASP A 1 95 ? 7.633 -0.723 8.274 1.00 89.69 95 ASP A N 1
ATOM 710 C CA . ASP A 1 95 ? 7.947 -1.552 9.446 1.00 89.69 95 ASP A CA 1
ATOM 711 C C . ASP A 1 95 ? 6.714 -2.217 10.074 1.00 89.69 95 ASP A C 1
ATOM 713 O O . ASP A 1 95 ? 6.835 -3.220 10.773 1.00 89.69 95 ASP A O 1
ATOM 717 N N . ALA A 1 96 ? 5.519 -1.677 9.818 1.00 88.44 96 ALA A N 1
ATOM 718 C CA . ALA A 1 96 ? 4.258 -2.268 10.263 1.00 88.44 96 ALA A CA 1
ATOM 719 C C . ALA A 1 96 ? 3.802 -3.447 9.378 1.00 88.44 96 ALA A C 1
ATOM 721 O O . ALA A 1 96 ? 2.903 -4.203 9.752 1.00 88.44 96 ALA A O 1
ATOM 722 N N . LEU A 1 97 ? 4.416 -3.624 8.205 1.00 92.69 97 LEU A N 1
ATOM 723 C CA . LEU A 1 97 ? 4.066 -4.677 7.259 1.00 92.69 97 LEU A CA 1
ATOM 724 C C . LEU A 1 97 ? 4.895 -5.944 7.519 1.00 92.69 97 LEU A C 1
ATOM 726 O O . LEU A 1 97 ? 6.065 -5.860 7.899 1.00 92.69 97 LEU A O 1
ATOM 730 N N . PRO A 1 98 ? 4.353 -7.142 7.236 1.00 94.25 98 PRO A N 1
ATOM 731 C CA . PRO A 1 98 ? 5.149 -8.361 7.224 1.00 94.25 98 PRO A CA 1
ATOM 732 C C . PRO A 1 98 ? 6.328 -8.239 6.258 1.00 94.25 98 PRO A C 1
ATOM 734 O O . PRO A 1 98 ? 6.188 -7.691 5.163 1.00 94.25 98 PRO A O 1
ATOM 737 N N . GLN A 1 99 ? 7.476 -8.809 6.625 1.00 91.88 99 GLN A N 1
ATOM 738 C CA . GLN A 1 99 ? 8.709 -8.700 5.838 1.00 91.88 99 GLN A CA 1
ATOM 739 C C . GLN A 1 99 ? 8.536 -9.180 4.385 1.00 91.88 99 GLN A C 1
ATOM 741 O O . GLN A 1 99 ? 9.063 -8.552 3.462 1.00 91.88 99 GLN A O 1
ATOM 746 N N . ASP A 1 100 ? 7.769 -10.253 4.164 1.00 92.25 100 ASP A N 1
ATOM 747 C CA . ASP A 1 100 ? 7.467 -10.780 2.829 1.00 92.25 100 ASP A CA 1
ATOM 748 C C . ASP A 1 100 ? 6.634 -9.828 1.962 1.00 92.25 100 ASP A C 1
ATOM 750 O O . ASP A 1 100 ? 6.680 -9.955 0.745 1.00 92.25 100 ASP A O 1
ATOM 754 N N . VAL A 1 101 ? 5.941 -8.848 2.551 1.00 94.38 101 VAL A N 1
ATOM 755 C CA . VAL A 1 101 ? 5.207 -7.783 1.843 1.00 94.38 101 VAL A CA 1
ATOM 756 C C . VAL A 1 101 ? 6.079 -6.531 1.722 1.00 94.38 101 VAL A C 1
ATOM 758 O O . VAL A 1 101 ? 6.280 -6.012 0.623 1.00 94.38 101 VAL A O 1
ATOM 761 N N . ALA A 1 102 ? 6.677 -6.082 2.832 1.00 94.06 102 ALA A N 1
ATOM 762 C CA . ALA A 1 102 ? 7.503 -4.875 2.906 1.00 94.06 102 ALA A CA 1
ATOM 763 C C . ALA A 1 102 ? 8.668 -4.887 1.899 1.00 94.06 102 ALA A C 1
ATOM 765 O O . ALA A 1 102 ? 8.978 -3.878 1.261 1.00 94.06 102 ALA A O 1
ATOM 766 N N . ARG A 1 103 ? 9.298 -6.051 1.682 1.00 92.88 103 ARG A N 1
ATOM 767 C CA . ARG A 1 103 ? 10.408 -6.201 0.722 1.00 92.88 103 ARG A CA 1
ATOM 768 C C . ARG A 1 103 ? 10.011 -5.956 -0.738 1.00 92.88 103 ARG A C 1
ATOM 770 O O . ARG A 1 103 ? 10.891 -5.772 -1.580 1.00 92.88 103 ARG A O 1
ATOM 777 N N . HIS A 1 104 ? 8.722 -5.967 -1.055 1.00 93.88 104 HIS A N 1
ATOM 778 C CA . HIS A 1 104 ? 8.212 -5.716 -2.402 1.00 93.88 104 HIS A CA 1
ATOM 779 C C . HIS A 1 104 ? 7.731 -4.281 -2.595 1.00 93.88 104 HIS A C 1
ATOM 781 O O . HIS A 1 104 ? 7.424 -3.893 -3.718 1.00 93.88 104 HIS A O 1
ATOM 787 N N . ILE A 1 105 ? 7.705 -3.479 -1.533 1.00 92.94 105 ILE A N 1
ATOM 788 C CA . ILE A 1 105 ? 7.221 -2.105 -1.564 1.00 92.94 105 ILE A CA 1
ATOM 789 C C . ILE A 1 105 ? 8.415 -1.158 -1.460 1.00 92.94 105 ILE A C 1
ATOM 791 O O . ILE A 1 105 ? 9.309 -1.327 -0.628 1.00 92.94 105 ILE A O 1
ATOM 795 N N . SER A 1 106 ? 8.445 -0.168 -2.347 1.00 91.00 106 SER A N 1
ATOM 796 C CA . SER A 1 106 ? 9.410 0.925 -2.300 1.00 91.00 106 SER A CA 1
ATOM 797 C C . SER A 1 106 ? 8.943 2.016 -1.343 1.00 91.00 106 SER A C 1
ATOM 799 O O . SER A 1 106 ? 9.727 2.473 -0.519 1.00 91.00 106 SER A O 1
ATOM 801 N N . THR A 1 107 ? 7.685 2.444 -1.464 1.00 91.62 107 THR A N 1
ATOM 802 C CA . THR A 1 107 ? 7.068 3.446 -0.589 1.00 91.62 107 THR A CA 1
ATOM 803 C C . THR A 1 107 ? 5.547 3.372 -0.689 1.00 91.62 107 THR A C 1
ATOM 805 O O . THR A 1 107 ? 5.009 2.857 -1.674 1.00 91.62 107 THR A O 1
ATOM 808 N N . ILE A 1 108 ? 4.863 3.906 0.316 1.00 91.50 108 ILE A N 1
ATOM 809 C CA . ILE A 1 108 ? 3.424 4.153 0.287 1.00 91.50 108 ILE A CA 1
ATOM 810 C C . ILE A 1 108 ? 3.229 5.610 0.672 1.00 91.50 108 ILE A C 1
ATOM 812 O O . ILE A 1 108 ? 3.690 6.036 1.727 1.00 91.50 108 ILE A O 1
ATOM 816 N N . THR A 1 109 ? 2.572 6.381 -0.183 1.00 89.69 109 THR A N 1
ATOM 817 C CA . THR A 1 109 ? 2.369 7.814 0.036 1.00 89.69 109 THR A CA 1
ATOM 818 C C . THR A 1 109 ? 0.911 8.160 -0.145 1.00 89.69 109 THR A C 1
ATOM 820 O O . THR A 1 109 ? 0.255 7.652 -1.047 1.00 89.69 109 THR A O 1
ATOM 823 N N . PHE A 1 110 ? 0.394 9.055 0.678 1.00 86.31 110 PHE A N 1
ATOM 824 C CA . PHE A 1 110 ? -0.902 9.651 0.399 1.00 86.31 110 PHE A CA 1
ATOM 825 C C . PHE A 1 110 ? -0.789 10.607 -0.785 1.00 86.31 110 PHE A C 1
ATOM 827 O O . PHE A 1 110 ? 0.251 11.244 -0.985 1.00 86.31 110 PHE A O 1
ATOM 834 N N . ALA A 1 111 ? -1.852 10.692 -1.579 1.00 67.69 111 ALA A N 1
ATOM 835 C CA . ALA A 1 111 ? -1.956 11.753 -2.565 1.00 67.69 111 ALA A CA 1
ATOM 836 C C . ALA A 1 111 ? -2.222 13.071 -1.817 1.00 67.69 111 ALA A C 1
ATOM 838 O O . ALA A 1 111 ? -3.164 13.117 -1.019 1.00 67.69 111 ALA A O 1
ATOM 839 N N . PRO A 1 112 ? -1.433 14.139 -2.037 1.00 59.81 112 PRO A N 1
ATOM 840 C CA . PRO A 1 112 ? -1.841 15.450 -1.562 1.00 59.81 112 PRO A CA 1
ATOM 841 C C . PRO A 1 112 ? -3.189 15.804 -2.212 1.00 59.81 112 PRO A C 1
ATOM 843 O O . PRO A 1 112 ? -3.422 15.427 -3.369 1.00 59.81 112 PRO A O 1
ATOM 846 N N . PRO A 1 113 ? -4.094 16.507 -1.506 1.00 58.44 113 PRO A N 1
ATOM 847 C CA . PRO A 1 113 ? -5.250 17.095 -2.158 1.00 58.44 113 PRO A CA 1
ATOM 848 C C . PRO A 1 113 ? -4.762 17.947 -3.336 1.00 58.44 113 PRO A C 1
ATOM 850 O O . PRO A 1 113 ? -3.670 18.522 -3.264 1.00 58.44 113 PRO A O 1
ATOM 853 N N . PRO A 1 114 ? -5.526 18.004 -4.439 1.00 55.47 114 PRO A N 1
ATOM 854 C CA . PRO A 1 114 ? -5.143 18.819 -5.577 1.00 55.47 114 PRO A CA 1
ATOM 855 C C . PRO A 1 114 ? -4.891 20.253 -5.111 1.00 55.47 114 PRO A C 1
ATOM 857 O O . PRO A 1 114 ? -5.681 20.821 -4.363 1.00 55.47 114 PRO A O 1
ATOM 860 N N . GLU A 1 115 ? -3.804 20.849 -5.594 1.00 59.50 115 GLU A N 1
ATOM 861 C CA . GLU A 1 115 ? -3.403 22.220 -5.251 1.00 59.50 115 GLU A CA 1
ATOM 862 C C . GLU A 1 115 ? -4.406 23.275 -5.766 1.00 59.50 115 GLU A C 1
ATOM 864 O O . GLU A 1 115 ? -4.261 24.462 -5.489 1.00 59.50 115 GLU A O 1
ATOM 869 N N . PHE A 1 116 ? -5.445 22.851 -6.492 1.00 55.06 116 PHE A N 1
ATOM 870 C CA . PHE A 1 116 ? -6.492 23.692 -7.056 1.00 55.06 116 PHE A CA 1
ATOM 871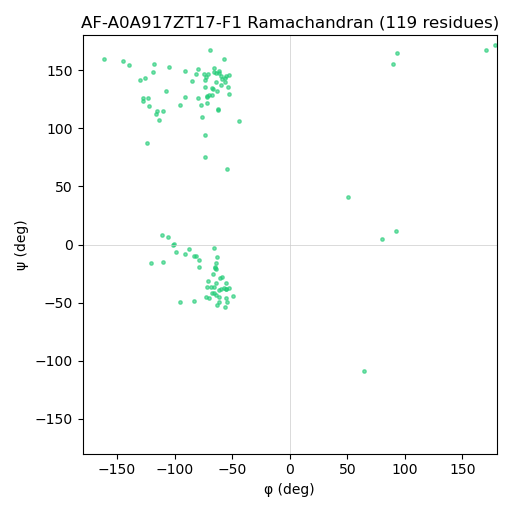 C C . PHE A 1 116 ? -7.877 23.234 -6.578 1.00 55.06 116 PHE A C 1
ATOM 873 O O . PHE A 1 116 ? -8.262 22.078 -6.763 1.00 55.06 116 PHE A O 1
ATOM 880 N N . GLY A 1 117 ? -8.651 24.163 -6.010 1.00 52.62 117 GLY A N 1
ATOM 881 C CA . GLY A 1 117 ? -10.020 23.945 -5.538 1.00 52.62 117 GLY A CA 1
ATOM 882 C C . GLY A 1 117 ? -10.539 25.141 -4.728 1.00 52.62 117 GLY A C 1
ATOM 883 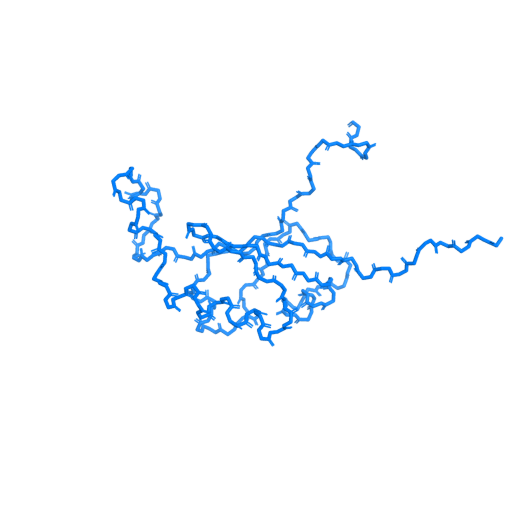O O . GLY A 1 117 ? -9.748 26.001 -4.352 1.00 52.62 117 GLY A O 1
ATOM 884 N N . PRO A 1 118 ? -11.851 25.222 -4.436 1.00 54.94 118 PRO A N 1
ATOM 885 C CA . PRO A 1 118 ? -12.457 26.364 -3.735 1.00 54.94 118 PRO A CA 1
ATOM 886 C C . PRO A 1 118 ? -11.950 26.576 -2.296 1.00 54.94 118 PRO A C 1
ATOM 888 O O . PRO A 1 118 ? -12.243 27.613 -1.710 1.00 54.94 118 PRO A O 1
ATOM 891 N N . ASP A 1 119 ? -11.207 25.612 -1.745 1.00 56.94 119 ASP A N 1
ATOM 892 C CA . ASP A 1 119 ? -10.618 25.650 -0.399 1.00 56.94 119 ASP A CA 1
ATOM 893 C C . ASP A 1 119 ? -9.117 26.027 -0.400 1.00 56.94 119 ASP A C 1
ATOM 895 O O . ASP A 1 119 ? -8.507 26.108 0.660 1.00 56.94 119 ASP A O 1
ATOM 899 N N . ASN A 1 120 ? -8.511 26.277 -1.572 1.00 41.75 120 ASN A N 1
ATOM 900 C CA . ASN A 1 120 ? -7.095 26.647 -1.709 1.00 41.75 120 ASN A CA 1
ATOM 901 C C . ASN A 1 120 ? -6.976 27.998 -2.465 1.00 41.75 120 ASN A C 1
ATOM 903 O O . ASN A 1 120 ? -6.957 27.987 -3.700 1.00 41.75 120 ASN A O 1
ATOM 907 N N . PRO A 1 121 ? -7.026 29.150 -1.753 1.00 51.78 121 PRO A N 1
ATOM 908 C CA . PRO A 1 121 ? -7.050 30.498 -2.340 1.00 51.78 121 PRO A CA 1
ATOM 909 C C . PRO A 1 121 ? -5.708 30.973 -2.914 1.00 51.78 121 PRO A C 1
ATOM 911 O O . PRO A 1 121 ? -4.645 30.535 -2.419 1.00 51.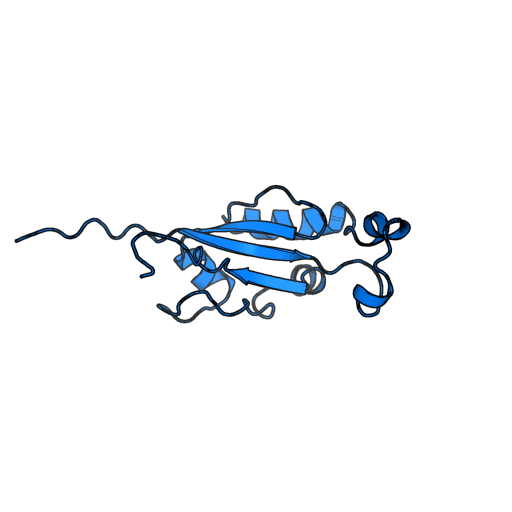78 121 PRO A O 1
#

Secondary structure (DSSP, 8-state):
--PPSP----EEEEEEEEPPSSSS-HHHH--TTTGGGGSPPHHHHHHHHHHHHHTT-EEPPPBTTEEEEEEEHHHHHHHHTPPTT--TTSPPPGGGS-HHHHTTEEEEEEPPPPS-STT--

Sequence (121 aa):
MTTAPGDHEQALSALVILRPPGEGPVVDRLTADRVHQLIPSPSVVQTVTEWFASRGFDVGEAVGISFALTGPRSLFEDTFHLPAGRPGYEPLGLDALPQDVARHISTITFAPPPEFGPDNP

pLDDT: mean 79.21, std 16.33, range [39.94, 96.56]

Mean predicted aligned error: 9.36 Å

Solvent-accessible surface area (backbone atoms only — not comparable to full-atom values): 7347 Å² total; per-residue (Å²): 140,78,85,73,81,72,94,64,73,56,69,43,55,30,42,39,32,45,41,46,64,73,88,74,67,63,80,85,60,65,42,90,89,38,53,76,65,39,37,50,55,68,68,56,54,49,56,45,50,51,54,45,41,75,72,66,35,49,69,48,76,74,56,76,46,31,29,43,40,33,38,42,46,69,58,51,29,64,57,49,69,49,66,88,89,63,78,72,70,60,65,57,63,55,84,59,44,58,66,89,48,33,75,44,45,67,50,33,34,37,62,75,78,70,86,71,53,101,89,50,133

Organism: NCBI:txid1544741

Radius of gyration: 16.91 Å; Cα contacts (8 Å, |Δi|>4): 155; chains: 1; bounding box: 49×44×42 Å

Nearest PDB structures (foldseek):
  1cju-assembly1_A  TM=4.571E-01  e=8.080E-01  Canis lupus familiaris
  7yzi-assembly1_A  TM=2.604E-01  e=9.460E-02  Mycobacterium tuberculosis '98-R604 INH-RIF-EM'
  7c79-assembly1_H  TM=3.521E-01  e=1.257E+00  Saccharomyces cerevisiae S288C
  8sl4-assembly1_B  TM=3.201E-01  e=2.362E+00  Homo sapiens

Foldseek 3Di:
DDDDPDPDQDKFKKKWFWAFDDDDDVVVQDDPVCLVSRADDPVLVCVQQVVLVVLVWDWADDDRRITMTIDGPVSVCVQQVDPPPDDQADWGDLVSPDPSNSVGTPTMGTDDDPCDDPVND